Protein AF-A0A943LCX2-F1 (afdb_monomer)

Nearest PDB structures (foldseek):
  3czc-assembly1_A  TM=4.436E-01  e=3.376E-02  Streptococcus mutans
  1im8-assembly2_B  TM=4.067E-01  e=1.069E+00  Haemophilus influenzae Rd KW20
  1p74-assembly1_A  TM=3.097E-01  e=9.362E-01  Haemophilus influenzae
  7qw7-assembly1_A  TM=3.899E-01  e=5.631E+00  Geobacillus stearothermophilus
  3i53-assembly1_B  TM=3.718E-01  e=7.850E+00  Streptomyces carzinostaticus subsp. neocarzinostaticus

Sequence (92 aa):
MKKICWIFSINVRGMAPFGYSTTMNLRQAKSFQEKIKTLLPAEIETQFISYDISSNDIPAADLLVFNDMDSNYLSEEIKKQGIAVSFKDMVS

Mean predicted aligned error: 3.57 Å

Structure (mmCIF, N/CA/C/O backbone):
data_AF-A0A943LCX2-F1
#
_entry.id   AF-A0A943LCX2-F1
#
loop_
_atom_site.group_PDB
_atom_site.id
_atom_site.type_symbol
_atom_site.label_atom_id
_atom_site.label_alt_id
_atom_site.label_comp_id
_atom_site.label_asym_id
_atom_site.label_entity_id
_atom_site.label_seq_id
_atom_site.pdbx_PDB_ins_code
_atom_site.Cartn_x
_atom_site.Cartn_y
_atom_site.Cartn_z
_atom_site.occupancy
_atom_site.B_iso_or_equiv
_atom_site.auth_seq_id
_atom_site.auth_comp_id
_atom_site.auth_asym_id
_atom_site.auth_atom_id
_atom_site.pdbx_PDB_model_num
ATOM 1 N N . MET A 1 1 ? -11.866 -9.165 13.053 1.00 81.19 1 MET A N 1
ATOM 2 C CA . MET A 1 1 ? -11.109 -7.899 12.955 1.00 81.19 1 MET A CA 1
ATOM 3 C C . MET A 1 1 ? -11.210 -7.414 11.527 1.00 81.19 1 MET A C 1
ATOM 5 O O . MET A 1 1 ? -11.118 -8.253 10.638 1.00 81.19 1 MET A O 1
ATOM 9 N N . LYS A 1 2 ? -11.465 -6.120 11.311 1.00 92.50 2 LYS A N 1
ATOM 10 C CA . LYS A 1 2 ? -11.461 -5.539 9.962 1.00 92.50 2 LYS A CA 1
ATOM 11 C C . LYS A 1 2 ? -10.024 -5.236 9.562 1.00 92.50 2 LYS A C 1
ATOM 13 O O . LYS A 1 2 ? -9.260 -4.780 10.406 1.00 92.50 2 LYS A O 1
ATOM 18 N N . LYS A 1 3 ? -9.654 -5.495 8.311 1.00 95.44 3 LYS A N 1
ATOM 19 C CA . LYS A 1 3 ? -8.282 -5.337 7.826 1.00 95.44 3 LYS A CA 1
ATOM 20 C C . LYS A 1 3 ? -8.203 -4.327 6.692 1.00 95.44 3 LYS A C 1
ATOM 22 O O . LYS A 1 3 ? -8.863 -4.484 5.669 1.00 95.44 3 LYS A O 1
ATOM 27 N N . ILE A 1 4 ? -7.329 -3.340 6.849 1.00 96.31 4 ILE A N 1
ATOM 28 C CA . ILE A 1 4 ? -6.921 -2.426 5.784 1.00 96.31 4 ILE A CA 1
ATOM 29 C C . ILE A 1 4 ? -5.505 -2.807 5.352 1.00 96.31 4 ILE A C 1
ATOM 31 O O . ILE A 1 4 ? -4.584 -2.857 6.172 1.00 96.31 4 ILE A O 1
ATOM 35 N N . CYS A 1 5 ? -5.321 -3.064 4.059 1.00 96.69 5 CYS A N 1
ATOM 36 C CA . CYS A 1 5 ? -4.004 -3.265 3.472 1.00 96.69 5 CYS A CA 1
ATOM 37 C C . CYS A 1 5 ? -3.615 -2.041 2.646 1.00 96.69 5 CYS A C 1
ATOM 39 O O . CYS A 1 5 ? -4.237 -1.716 1.637 1.00 96.69 5 CYS A O 1
ATOM 41 N N . TRP A 1 6 ? -2.562 -1.373 3.094 1.00 96.06 6 TRP A N 1
ATOM 42 C CA . TRP A 1 6 ? -1.906 -0.306 2.368 1.00 96.06 6 TRP A CA 1
ATOM 43 C C . TRP A 1 6 ? -0.814 -0.902 1.488 1.00 96.06 6 TRP A C 1
ATOM 45 O O . TRP A 1 6 ? 0.211 -1.372 1.993 1.00 96.06 6 TRP A O 1
ATOM 55 N N . ILE A 1 7 ? -1.007 -0.841 0.174 1.00 95.25 7 ILE A N 1
ATOM 56 C CA . ILE A 1 7 ? 0.079 -0.996 -0.791 1.00 95.25 7 ILE A CA 1
ATOM 57 C C . ILE A 1 7 ? 0.895 0.294 -0.713 1.00 95.25 7 ILE A C 1
ATOM 59 O O . ILE A 1 7 ? 0.604 1.293 -1.368 1.00 95.25 7 ILE A O 1
ATOM 63 N N . PHE A 1 8 ? 1.859 0.289 0.206 1.00 93.31 8 PHE A N 1
ATOM 64 C CA . PHE A 1 8 ? 2.661 1.459 0.540 1.00 93.31 8 PHE A CA 1
ATOM 65 C C . PHE A 1 8 ? 3.789 1.673 -0.457 1.00 93.31 8 PHE A C 1
ATOM 67 O O . PHE A 1 8 ? 4.199 2.799 -0.666 1.00 93.31 8 PHE A O 1
ATOM 74 N N . SER A 1 9 ? 4.308 0.605 -1.048 1.00 91.00 9 SER A N 1
ATOM 75 C CA . SER A 1 9 ? 5.279 0.663 -2.137 1.00 91.00 9 SER A CA 1
ATOM 76 C C . SER A 1 9 ? 5.034 -0.491 -3.099 1.00 91.00 9 SER A C 1
ATOM 78 O O . SER A 1 9 ? 4.282 -1.419 -2.791 1.00 91.00 9 SER A O 1
ATOM 80 N N . ILE A 1 10 ? 5.698 -0.463 -4.248 1.00 92.00 10 ILE A N 1
ATOM 81 C CA . ILE A 1 10 ? 5.659 -1.544 -5.232 1.00 92.00 10 ILE A CA 1
ATOM 82 C C . ILE A 1 10 ? 7.065 -2.085 -5.485 1.00 92.00 10 ILE A C 1
ATOM 84 O O . ILE A 1 10 ? 8.056 -1.384 -5.301 1.00 92.00 10 ILE A O 1
ATOM 88 N N . ASN A 1 11 ? 7.162 -3.345 -5.884 1.00 92.56 11 ASN A N 1
ATOM 89 C CA . ASN A 1 11 ? 8.388 -3.985 -6.341 1.00 92.56 11 ASN A CA 1
ATOM 90 C C . ASN A 1 11 ? 8.076 -4.980 -7.472 1.00 92.56 11 ASN A C 1
ATOM 92 O O . ASN A 1 11 ? 6.925 -5.153 -7.863 1.00 92.56 11 ASN A O 1
ATOM 96 N N . VAL A 1 12 ? 9.118 -5.594 -8.033 1.00 91.00 12 VAL A N 1
ATOM 97 C CA . VAL A 1 12 ? 8.995 -6.675 -9.021 1.00 91.00 12 VAL A CA 1
ATOM 98 C C . VAL A 1 12 ? 9.854 -7.835 -8.539 1.00 91.00 12 VAL A C 1
ATOM 100 O O . VAL A 1 12 ? 11.059 -7.656 -8.377 1.00 91.00 12 VAL A O 1
ATOM 103 N N . ARG A 1 13 ? 9.274 -9.020 -8.337 1.00 86.62 13 ARG A N 1
ATOM 104 C CA . ARG A 1 13 ? 9.987 -10.274 -8.014 1.00 86.62 13 ARG A CA 1
ATOM 105 C C . ARG A 1 13 ? 11.018 -10.141 -6.891 1.00 86.62 13 ARG A C 1
ATOM 107 O O . ARG A 1 13 ? 12.152 -10.599 -7.022 1.00 86.62 13 ARG A O 1
ATOM 114 N N . GLY A 1 14 ? 10.649 -9.473 -5.799 1.00 75.12 14 GLY A N 1
ATOM 115 C CA . GLY A 1 14 ? 11.541 -9.277 -4.649 1.00 75.12 14 GLY A CA 1
ATOM 116 C C . GLY A 1 14 ? 12.724 -8.332 -4.896 1.00 75.12 14 GLY A C 1
ATOM 117 O O . GLY A 1 14 ? 13.620 -8.251 -4.055 1.00 75.12 14 GLY A O 1
ATOM 118 N N . MET A 1 15 ? 12.742 -7.604 -6.018 1.00 86.12 15 MET A N 1
ATOM 119 C CA . MET A 1 15 ? 13.677 -6.499 -6.224 1.00 86.12 15 MET A CA 1
ATOM 120 C C . MET A 1 15 ? 13.399 -5.348 -5.249 1.00 86.12 15 MET A C 1
ATOM 122 O O . MET A 1 15 ? 12.368 -5.303 -4.571 1.00 86.12 15 MET A O 1
ATOM 126 N N . ALA A 1 16 ? 14.337 -4.401 -5.186 1.00 81.88 16 ALA A N 1
ATOM 127 C CA . ALA A 1 16 ? 14.167 -3.191 -4.397 1.00 81.88 16 ALA A CA 1
ATOM 128 C C . ALA A 1 16 ? 12.847 -2.479 -4.763 1.00 81.88 16 ALA A C 1
ATOM 130 O O . ALA A 1 16 ? 12.473 -2.462 -5.942 1.00 81.88 16 ALA A O 1
ATOM 131 N N . PRO A 1 17 ? 12.146 -1.893 -3.776 1.00 83.62 17 PRO A N 1
ATOM 132 C CA . PRO A 1 17 ? 10.962 -1.102 -4.055 1.00 83.62 17 PRO A CA 1
ATOM 133 C C . PRO A 1 17 ? 11.251 0.027 -5.049 1.00 83.62 17 PRO A C 1
ATOM 135 O O . PRO A 1 17 ? 12.324 0.633 -5.012 1.00 83.62 17 PRO A O 1
ATOM 138 N N . PHE A 1 18 ? 10.275 0.336 -5.897 1.00 81.50 18 PHE A N 1
ATOM 139 C CA . PHE A 1 18 ? 10.265 1.499 -6.788 1.00 81.50 18 PHE A CA 1
ATOM 140 C C . PHE A 1 18 ? 8.896 2.198 -6.714 1.00 81.50 18 PHE A C 1
ATOM 142 O O . PHE A 1 18 ? 8.037 1.806 -5.923 1.00 81.50 18 PHE A O 1
ATOM 149 N N . GLY A 1 19 ? 8.707 3.264 -7.495 1.00 81.12 19 GLY A N 1
ATOM 150 C CA . GLY A 1 19 ? 7.502 4.096 -7.441 1.00 81.12 19 GLY A CA 1
ATOM 151 C C . GLY A 1 19 ? 7.644 5.302 -6.512 1.00 81.12 19 GLY A C 1
ATOM 152 O O . GLY A 1 19 ? 8.721 5.591 -5.987 1.00 81.12 19 GLY A O 1
ATOM 153 N N . TYR A 1 20 ? 6.562 6.044 -6.329 1.00 78.69 20 TYR A N 1
ATOM 154 C CA . TYR A 1 20 ? 6.588 7.364 -5.704 1.00 78.69 20 TYR A CA 1
ATOM 155 C C . TYR A 1 20 ? 6.808 7.300 -4.200 1.00 78.69 20 TYR A C 1
ATOM 157 O O . TYR A 1 20 ? 7.572 8.093 -3.658 1.00 78.69 20 TYR A O 1
ATOM 165 N N . SER A 1 21 ? 6.263 6.303 -3.507 1.00 77.06 21 SER A N 1
ATOM 166 C CA . SER A 1 21 ? 6.501 6.178 -2.064 1.00 77.06 21 SER A CA 1
ATOM 167 C C . SER A 1 21 ? 7.959 5.889 -1.689 1.00 77.06 21 SER A C 1
ATOM 169 O O . SER A 1 21 ? 8.347 6.109 -0.543 1.00 77.06 21 SER A O 1
ATOM 171 N N . THR A 1 22 ? 8.807 5.497 -2.647 1.00 77.88 22 THR A N 1
ATOM 172 C CA . THR A 1 22 ? 10.260 5.360 -2.432 1.00 77.88 22 THR A CA 1
ATOM 173 C C . THR A 1 22 ? 11.004 6.692 -2.385 1.00 77.88 22 THR A C 1
ATOM 175 O O . THR A 1 22 ? 12.142 6.735 -1.922 1.00 77.88 22 THR A O 1
ATOM 178 N N . THR A 1 23 ? 10.367 7.797 -2.792 1.00 82.00 23 THR A N 1
ATOM 179 C CA . THR A 1 23 ? 10.939 9.141 -2.634 1.00 82.00 23 THR A CA 1
ATOM 180 C C . THR A 1 23 ? 10.807 9.661 -1.202 1.00 82.00 23 THR A C 1
ATOM 182 O O . THR A 1 23 ? 11.429 10.666 -0.858 1.00 82.00 23 THR A O 1
ATOM 185 N N . MET A 1 24 ? 10.003 9.006 -0.354 1.00 85.19 24 MET A N 1
ATOM 186 C CA . MET A 1 24 ? 9.933 9.313 1.073 1.00 85.19 24 ME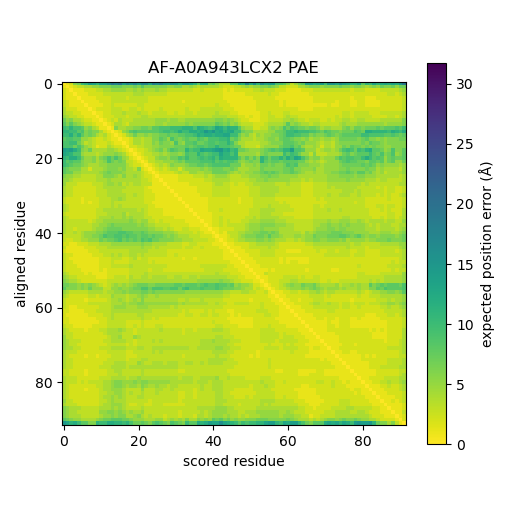T A CA 1
ATOM 187 C C . MET A 1 24 ? 11.182 8.783 1.772 1.00 85.19 24 MET A C 1
ATOM 189 O O . MET A 1 24 ? 11.538 7.612 1.635 1.00 85.19 24 MET A O 1
ATOM 193 N N . ASN A 1 25 ? 11.827 9.611 2.596 1.00 87.06 25 ASN A N 1
ATOM 194 C CA . ASN A 1 25 ? 12.881 9.086 3.460 1.00 87.06 25 ASN A CA 1
ATOM 195 C C . ASN A 1 25 ? 12.286 8.178 4.554 1.00 87.06 25 ASN A C 1
ATOM 197 O O . ASN A 1 25 ? 11.107 8.269 4.904 1.00 87.06 25 ASN A O 1
ATOM 201 N N . LEU A 1 26 ? 13.123 7.318 5.144 1.00 86.19 26 LEU A N 1
ATOM 202 C CA . LEU A 1 26 ? 12.680 6.320 6.123 1.00 86.19 26 LEU A CA 1
ATOM 203 C C . LEU A 1 26 ? 11.933 6.931 7.321 1.00 86.19 26 LEU A C 1
ATOM 205 O O . LEU A 1 26 ? 11.004 6.318 7.844 1.00 86.19 26 LEU A O 1
ATOM 209 N N . ARG A 1 27 ? 12.332 8.129 7.767 1.00 88.81 27 ARG A N 1
ATOM 210 C CA . ARG A 1 27 ? 11.689 8.811 8.897 1.00 88.81 27 ARG A CA 1
ATOM 211 C C . ARG A 1 27 ? 10.280 9.261 8.525 1.00 88.81 27 ARG A C 1
ATOM 213 O O . ARG A 1 27 ? 9.355 8.982 9.276 1.00 88.81 27 ARG A O 1
ATOM 220 N N . GLN A 1 28 ? 10.118 9.899 7.368 1.00 88.94 28 GLN A N 1
ATOM 221 C CA . GLN A 1 28 ? 8.814 10.325 6.855 1.00 88.94 28 GLN A CA 1
ATOM 222 C C . GLN A 1 28 ? 7.877 9.132 6.656 1.00 88.94 28 GLN A C 1
ATOM 224 O O . GLN A 1 28 ? 6.743 9.166 7.127 1.00 88.94 28 GLN A O 1
ATOM 229 N N . ALA A 1 29 ? 8.365 8.054 6.034 1.00 89.69 29 ALA A N 1
ATOM 230 C CA . ALA A 1 29 ? 7.580 6.842 5.824 1.00 89.69 29 ALA A CA 1
ATOM 231 C C . ALA A 1 29 ? 7.089 6.240 7.152 1.00 89.69 29 ALA A C 1
ATOM 233 O O . ALA A 1 29 ? 5.903 5.945 7.293 1.00 89.69 29 ALA A O 1
ATOM 234 N N . LYS A 1 30 ? 7.970 6.119 8.156 1.00 90.81 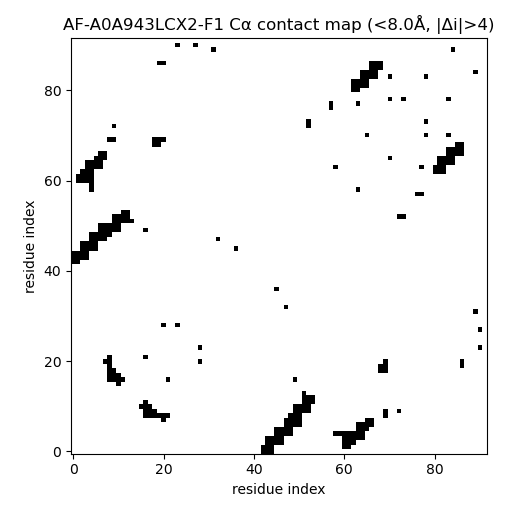30 LYS A N 1
ATOM 235 C CA . LYS A 1 30 ? 7.590 5.632 9.493 1.00 90.81 30 LYS A CA 1
ATOM 236 C C . LYS A 1 30 ? 6.561 6.536 10.164 1.00 90.81 30 LYS A C 1
ATOM 238 O O . LYS A 1 30 ? 5.542 6.035 10.625 1.00 90.81 30 LYS A O 1
ATOM 243 N N . SER A 1 31 ? 6.785 7.850 10.165 1.00 91.69 31 SER A N 1
ATOM 244 C CA . SER A 1 31 ? 5.856 8.804 10.779 1.00 91.69 31 SER A CA 1
ATOM 245 C C . SER A 1 31 ? 4.473 8.779 10.126 1.00 91.69 31 SER A C 1
ATOM 247 O O . SER A 1 31 ? 3.471 8.843 10.833 1.00 91.69 31 SER A O 1
ATOM 249 N N . PHE A 1 32 ? 4.394 8.629 8.800 1.00 91.31 32 PHE A N 1
ATOM 250 C CA . PHE A 1 32 ? 3.120 8.447 8.104 1.00 91.31 32 PHE A CA 1
ATOM 251 C C . PHE A 1 32 ? 2.418 7.153 8.543 1.00 91.31 32 PHE A C 1
ATOM 253 O O . PHE A 1 32 ? 1.261 7.189 8.959 1.00 91.31 32 PHE A O 1
ATOM 260 N N . GLN A 1 33 ? 3.122 6.016 8.510 1.00 92.56 33 GLN A N 1
ATOM 261 C CA . GLN A 1 33 ? 2.548 4.719 8.884 1.00 92.56 33 GLN A CA 1
ATOM 262 C C . GLN A 1 33 ? 2.069 4.692 10.342 1.00 92.56 33 GLN A C 1
ATOM 264 O O . GLN A 1 33 ? 1.009 4.141 10.635 1.00 92.56 33 GLN A O 1
ATOM 269 N N . GLU A 1 34 ? 2.824 5.305 11.256 1.00 93.06 34 GLU A N 1
ATOM 270 C CA . GLU A 1 34 ? 2.439 5.464 12.661 1.00 93.06 34 GLU A CA 1
ATOM 271 C C . GLU A 1 34 ? 1.196 6.346 12.803 1.00 93.06 34 GLU A C 1
ATOM 273 O O . GLU A 1 34 ? 0.248 5.945 13.473 1.00 93.06 34 GLU A O 1
ATOM 278 N N . LYS A 1 35 ? 1.150 7.497 12.119 1.00 92.81 35 LYS A N 1
ATOM 279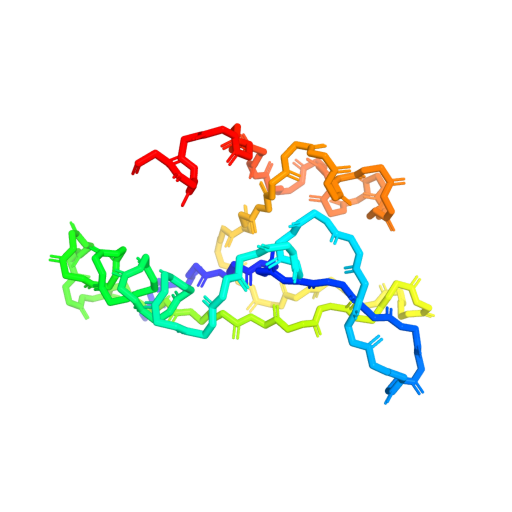 C CA . LYS A 1 35 ? -0.006 8.404 12.140 1.00 92.81 35 LYS A CA 1
ATOM 280 C C . LYS A 1 35 ? -1.285 7.721 11.652 1.00 92.81 35 LYS A C 1
ATOM 282 O O . LYS A 1 35 ? -2.336 7.889 12.257 1.00 92.81 35 LYS A O 1
ATOM 287 N N . ILE A 1 36 ? -1.220 6.932 10.581 1.00 92.56 36 ILE A N 1
ATOM 288 C CA . ILE A 1 36 ? -2.392 6.184 10.102 1.00 92.56 36 ILE A CA 1
ATOM 289 C C . ILE A 1 36 ? -2.849 5.161 11.149 1.00 92.56 36 ILE A C 1
ATOM 291 O O . ILE A 1 36 ? -4.040 5.077 11.439 1.00 92.56 36 ILE A O 1
ATOM 295 N N . LYS A 1 37 ? -1.916 4.423 11.763 1.00 91.19 37 LYS A N 1
ATOM 296 C CA . LYS A 1 37 ? -2.245 3.441 12.809 1.00 91.19 37 LYS A CA 1
ATOM 297 C C . LYS A 1 37 ? -2.870 4.075 14.054 1.00 91.19 37 LYS A C 1
ATOM 299 O O . LYS A 1 37 ? -3.677 3.419 14.696 1.00 91.19 37 LYS A O 1
ATOM 304 N N . THR A 1 38 ? -2.515 5.313 14.403 1.00 91.69 38 THR A N 1
ATOM 305 C CA . THR A 1 38 ? -3.085 6.008 15.573 1.00 91.69 38 THR A CA 1
ATOM 306 C C . THR A 1 38 ? -4.435 6.668 15.299 1.00 91.69 38 THR A C 1
ATOM 308 O O . THR A 1 38 ? -5.193 6.891 16.239 1.00 91.69 38 THR A O 1
ATOM 311 N N . LEU A 1 39 ? -4.748 6.986 14.039 1.00 92.88 39 LEU A N 1
ATOM 312 C CA . LEU A 1 39 ? -6.026 7.592 13.646 1.00 92.88 39 LEU A CA 1
ATOM 313 C C . LEU A 1 39 ? -7.163 6.574 13.505 1.00 92.88 39 LEU A C 1
ATOM 315 O O . LEU A 1 39 ? -8.334 6.953 13.553 1.00 92.88 39 LEU A O 1
ATOM 319 N N . LEU A 1 40 ? -6.835 5.300 13.299 1.00 90.25 40 LEU A N 1
ATOM 320 C CA . LEU A 1 40 ? -7.820 4.241 13.113 1.00 90.25 40 LEU A CA 1
ATOM 321 C C . LEU A 1 40 ? -8.222 3.610 14.459 1.00 90.25 40 LEU A C 1
ATOM 323 O O . LEU A 1 40 ? -7.384 3.486 15.355 1.00 90.25 40 LEU A O 1
ATOM 327 N N . PRO A 1 41 ? -9.488 3.178 14.620 1.00 90.69 41 PRO A N 1
ATOM 328 C CA . PRO A 1 41 ? -9.911 2.402 15.783 1.00 90.69 41 PRO A CA 1
ATOM 329 C C . PRO A 1 41 ? -9.038 1.158 15.988 1.00 90.69 41 PRO A C 1
ATOM 331 O O . PRO A 1 41 ? -8.671 0.494 15.021 1.00 90.69 41 PRO A O 1
ATOM 334 N N . ALA A 1 42 ? -8.783 0.787 17.246 1.00 86.44 42 ALA A N 1
ATOM 335 C CA . ALA A 1 42 ? -7.924 -0.352 17.601 1.00 86.44 42 ALA A CA 1
ATOM 336 C C . ALA A 1 42 ? -8.409 -1.711 17.047 1.00 86.44 42 ALA A C 1
ATOM 338 O O . ALA A 1 42 ? -7.637 -2.662 16.964 1.00 86.44 42 ALA A O 1
ATOM 339 N N . GLU A 1 43 ? -9.681 -1.806 16.657 1.00 91.25 43 GLU A N 1
ATOM 340 C CA . GLU A 1 43 ? -10.299 -2.990 16.046 1.00 91.25 43 GLU A CA 1
ATOM 341 C C . GLU A 1 43 ? -9.975 -3.152 14.548 1.00 91.25 43 GLU A C 1
ATOM 343 O O . GLU A 1 43 ? -10.307 -4.184 13.947 1.00 91.25 43 GLU A O 1
ATOM 348 N N . ILE A 1 44 ? -9.357 -2.134 13.939 1.00 93.88 44 ILE A N 1
ATOM 349 C CA . ILE A 1 44 ? -8.916 -2.145 12.547 1.00 93.88 44 ILE A CA 1
ATOM 350 C C . ILE A 1 44 ? -7.435 -2.516 12.490 1.00 93.88 44 ILE A C 1
ATOM 352 O O . ILE A 1 44 ? -6.550 -1.753 12.879 1.00 93.88 44 ILE A O 1
ATOM 356 N N . GLU A 1 45 ? -7.152 -3.684 11.924 1.00 94.38 45 GLU A N 1
ATOM 357 C CA . GLU A 1 45 ? -5.793 -4.090 11.598 1.00 94.38 45 GLU A CA 1
ATOM 358 C C . GLU A 1 45 ? -5.309 -3.330 10.363 1.00 94.38 45 GLU A C 1
ATOM 360 O O . GLU A 1 45 ? -5.926 -3.399 9.300 1.00 94.38 45 GLU A O 1
ATOM 365 N N . THR A 1 46 ? -4.186 -2.625 10.485 1.00 95.12 46 THR A N 1
ATOM 366 C CA . THR A 1 46 ? -3.581 -1.900 9.361 1.00 95.12 46 THR A CA 1
ATOM 367 C C . THR A 1 46 ? -2.223 -2.488 9.017 1.00 95.12 46 THR A C 1
ATOM 369 O O . THR A 1 46 ? -1.277 -2.408 9.808 1.00 95.12 46 THR A O 1
ATOM 372 N N . GLN A 1 47 ? -2.114 -3.040 7.810 1.00 95.44 47 GLN A N 1
ATOM 373 C CA . GLN A 1 47 ? -0.878 -3.599 7.272 1.00 95.44 47 GLN A CA 1
ATOM 374 C C . GLN A 1 47 ? -0.348 -2.713 6.146 1.00 95.44 47 GLN A C 1
ATOM 376 O O . GLN A 1 47 ? -1.093 -2.372 5.234 1.00 95.44 47 GLN A O 1
ATOM 381 N N . PHE A 1 48 ? 0.946 -2.398 6.177 1.00 94.50 48 PHE A N 1
ATOM 382 C CA . PHE A 1 48 ? 1.653 -1.753 5.070 1.00 94.50 48 PHE A CA 1
ATOM 383 C C . PHE A 1 48 ? 2.512 -2.801 4.368 1.00 94.50 48 PHE A C 1
ATOM 385 O O . PHE A 1 48 ? 3.263 -3.518 5.033 1.00 94.50 48 PHE A O 1
ATOM 392 N N . ILE A 1 49 ? 2.391 -2.907 3.047 1.00 93.81 49 ILE A N 1
ATOM 393 C CA . ILE A 1 49 ? 3.140 -3.870 2.234 1.00 93.81 49 ILE A CA 1
ATOM 394 C C . ILE A 1 49 ? 3.896 -3.180 1.102 1.00 93.81 49 ILE A C 1
ATOM 396 O O . ILE A 1 49 ? 3.519 -2.096 0.653 1.00 93.81 49 ILE A O 1
ATOM 400 N N . SER A 1 50 ? 4.929 -3.866 0.614 1.00 92.56 50 SER A N 1
ATOM 401 C CA . SER A 1 50 ? 5.475 -3.628 -0.718 1.00 92.56 50 SER A CA 1
ATOM 402 C C . SER A 1 50 ? 4.878 -4.664 -1.667 1.00 92.56 50 SER A C 1
ATOM 404 O O . SER A 1 50 ? 5.172 -5.849 -1.520 1.00 92.56 50 SER A O 1
ATOM 406 N N . TYR A 1 51 ? 4.026 -4.2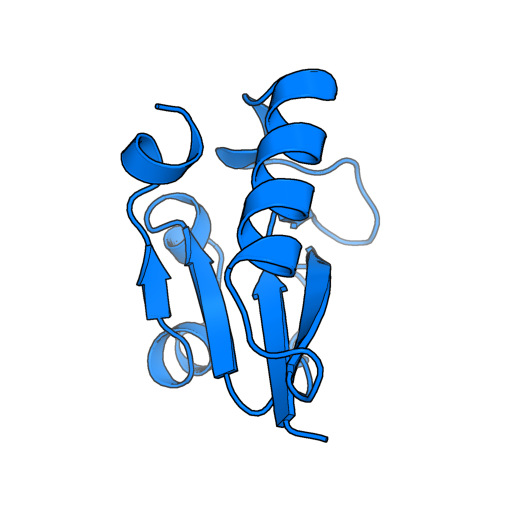38 -2.596 1.00 94.44 51 TYR A N 1
ATOM 407 C CA . TYR A 1 51 ? 3.317 -5.133 -3.510 1.00 94.44 51 TYR A CA 1
ATOM 408 C C . TYR A 1 51 ? 4.188 -5.535 -4.703 1.00 94.44 51 TYR A C 1
ATOM 410 O O . TYR A 1 51 ? 4.783 -4.674 -5.346 1.00 94.44 51 TYR A O 1
ATOM 418 N N . ASP A 1 52 ? 4.246 -6.830 -5.012 1.00 93.50 52 ASP A N 1
ATOM 419 C CA . ASP A 1 52 ? 4.937 -7.334 -6.199 1.00 93.50 52 ASP A CA 1
ATOM 420 C C . ASP A 1 52 ? 4.014 -7.246 -7.414 1.00 93.50 52 ASP A C 1
ATOM 422 O O . ASP A 1 52 ? 3.071 -8.022 -7.539 1.00 93.50 52 ASP A O 1
ATOM 426 N N . ILE A 1 53 ? 4.300 -6.326 -8.335 1.00 92.12 53 ILE A N 1
ATOM 427 C CA . ILE A 1 53 ? 3.463 -6.112 -9.526 1.00 92.12 53 ILE A CA 1
ATOM 428 C C . ILE A 1 53 ? 3.566 -7.244 -10.553 1.00 92.12 53 ILE A C 1
ATOM 430 O O . ILE A 1 53 ? 2.805 -7.272 -11.514 1.00 92.12 53 ILE A O 1
ATOM 434 N N . SER A 1 54 ? 4.503 -8.179 -10.372 1.00 91.06 54 SER A N 1
ATOM 435 C CA . SER A 1 54 ? 4.530 -9.420 -11.149 1.00 91.06 54 SER A CA 1
ATOM 436 C C . SER A 1 54 ? 3.627 -10.509 -10.566 1.00 91.06 54 SER A C 1
ATOM 438 O O . SER A 1 54 ? 3.418 -11.532 -11.221 1.00 91.06 54 SER A O 1
ATOM 440 N N . SER A 1 55 ? 3.099 -10.295 -9.356 1.00 87.81 55 SER A N 1
ATOM 441 C CA . SER A 1 55 ? 2.068 -11.141 -8.776 1.00 87.81 55 SER A CA 1
ATOM 442 C C . SER A 1 55 ? 0.699 -10.807 -9.367 1.00 87.81 55 SER A C 1
ATOM 444 O O . SER A 1 55 ? 0.370 -9.645 -9.612 1.00 87.81 55 SER A O 1
ATOM 446 N N . ASN A 1 56 ? -0.113 -11.849 -9.551 1.00 83.62 56 ASN A N 1
ATOM 447 C CA . ASN A 1 56 ? -1.538 -11.726 -9.861 1.00 83.62 56 ASN A CA 1
ATOM 448 C C . ASN A 1 56 ? -2.408 -11.804 -8.592 1.00 83.62 56 ASN A C 1
ATOM 450 O O . ASN A 1 56 ? -3.635 -11.804 -8.688 1.00 83.62 56 ASN A O 1
ATOM 454 N N . ASP A 1 57 ? -1.789 -11.908 -7.413 1.00 91.00 57 ASP A N 1
ATOM 455 C CA . ASP A 1 57 ? -2.500 -12.072 -6.152 1.00 91.00 57 ASP A CA 1
ATOM 456 C C . ASP A 1 57 ? -3.065 -10.740 -5.668 1.00 91.00 57 ASP A C 1
ATOM 458 O O . ASP A 1 57 ? -2.354 -9.748 -5.528 1.00 91.00 57 ASP A O 1
ATOM 462 N N . ILE A 1 58 ? -4.345 -10.730 -5.316 1.00 92.88 58 ILE A N 1
ATOM 463 C CA . ILE A 1 58 ? -4.967 -9.576 -4.671 1.00 92.88 58 ILE A CA 1
ATOM 464 C C . ILE A 1 58 ? -4.769 -9.718 -3.155 1.00 92.88 58 ILE A C 1
ATOM 466 O O . ILE A 1 58 ? -5.149 -10.753 -2.597 1.00 92.88 58 ILE A O 1
ATOM 470 N N . PRO A 1 59 ? -4.199 -8.716 -2.454 1.00 94.69 59 PRO A N 1
ATOM 471 C CA . PRO A 1 59 ? -4.011 -8.809 -1.013 1.00 94.69 59 PRO A CA 1
ATOM 472 C C . PRO A 1 59 ? -5.339 -9.040 -0.281 1.00 94.69 59 PRO A C 1
ATOM 474 O O . PRO A 1 59 ? -6.298 -8.291 -0.453 1.00 94.69 59 PRO A O 1
ATOM 477 N N . ALA A 1 60 ? -5.389 -10.058 0.580 1.00 93.31 60 ALA A N 1
ATOM 478 C CA . ALA A 1 60 ? -6.568 -10.340 1.392 1.00 93.31 60 ALA A CA 1
ATOM 479 C C . ALA A 1 60 ? -6.749 -9.261 2.479 1.00 93.31 60 ALA A C 1
ATOM 481 O O . ALA A 1 60 ? -6.007 -9.229 3.473 1.00 93.31 60 ALA A O 1
ATOM 482 N N . ALA A 1 61 ? -7.728 -8.379 2.271 1.00 95.56 61 ALA A N 1
ATOM 483 C CA . ALA A 1 61 ? -8.128 -7.300 3.173 1.00 95.56 61 ALA A CA 1
ATOM 484 C C . ALA A 1 61 ? -9.594 -6.895 2.925 1.00 95.56 61 ALA A C 1
ATOM 486 O O . ALA A 1 61 ? -10.135 -7.153 1.854 1.00 95.56 61 ALA A O 1
ATOM 487 N N . ASP A 1 62 ? -10.228 -6.239 3.902 1.00 95.94 62 ASP A N 1
ATOM 488 C CA . ASP A 1 62 ? -11.555 -5.631 3.723 1.00 95.94 62 ASP A CA 1
ATOM 489 C C . ASP A 1 62 ? -11.487 -4.343 2.882 1.00 95.94 62 ASP A C 1
ATOM 491 O O . ASP A 1 62 ? -12.474 -3.967 2.254 1.00 95.94 62 ASP A O 1
ATOM 495 N N . LEU A 1 63 ? -10.340 -3.654 2.894 1.00 95.19 63 LEU A N 1
ATOM 496 C CA . LEU A 1 63 ? -10.078 -2.462 2.090 1.00 95.19 63 LEU A CA 1
ATOM 497 C C . LEU A 1 63 ? -8.617 -2.433 1.633 1.00 95.19 63 LEU A C 1
ATOM 499 O O . LEU A 1 63 ? -7.699 -2.616 2.439 1.00 95.19 63 LEU A O 1
ATOM 503 N N . LEU A 1 64 ? -8.415 -2.135 0.350 1.00 97.44 64 LEU A N 1
ATOM 504 C CA . LEU A 1 64 ? -7.108 -1.820 -0.216 1.00 97.44 64 LEU A CA 1
ATOM 505 C C . LEU A 1 64 ? -6.932 -0.307 -0.320 1.00 97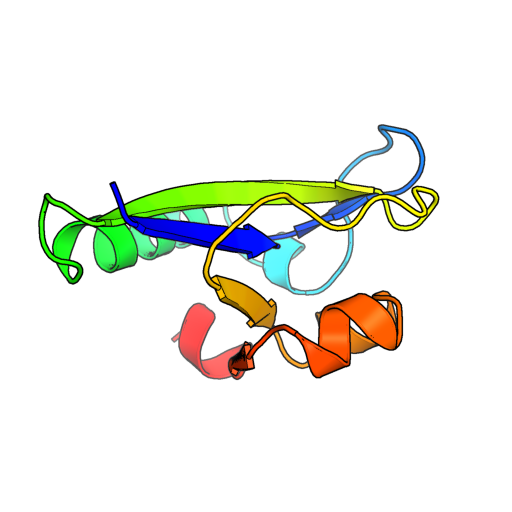.44 64 LEU A C 1
ATOM 507 O O . LEU A 1 64 ? -7.846 0.406 -0.733 1.00 97.44 64 LEU A O 1
ATOM 511 N N . VAL A 1 65 ? -5.747 0.180 0.030 1.00 96.81 65 VAL A N 1
ATOM 512 C CA . VAL A 1 65 ? -5.374 1.588 -0.130 1.00 96.81 65 VAL A CA 1
ATOM 513 C C . VAL A 1 65 ? -4.022 1.668 -0.821 1.00 96.81 65 VAL A C 1
ATOM 515 O O . VAL A 1 65 ? -3.101 0.927 -0.483 1.00 96.81 65 VAL A O 1
ATOM 518 N N . PHE A 1 66 ? -3.898 2.560 -1.792 1.00 96.12 66 PHE A N 1
ATOM 519 C CA . PHE A 1 66 ? -2.664 2.805 -2.538 1.00 96.12 66 PHE A CA 1
ATOM 520 C C . PHE A 1 66 ? -2.600 4.274 -2.941 1.00 96.12 66 PHE A C 1
ATOM 522 O O . PHE A 1 66 ? -3.620 4.961 -2.944 1.00 96.12 66 PHE A O 1
ATOM 529 N N . ASN A 1 67 ? -1.414 4.773 -3.280 1.00 94.50 67 ASN A N 1
ATOM 530 C CA . ASN A 1 67 ? -1.314 6.129 -3.804 1.00 94.50 67 ASN A CA 1
ATOM 531 C C . ASN A 1 67 ? -1.681 6.183 -5.293 1.00 94.50 67 ASN A C 1
ATOM 533 O O . ASN A 1 67 ? -1.500 5.219 -6.039 1.00 94.50 67 ASN A O 1
ATOM 537 N N . ASP A 1 68 ? -2.216 7.322 -5.710 1.00 94.12 68 ASP A N 1
ATOM 538 C CA . ASP A 1 68 ? -2.640 7.606 -7.078 1.00 94.12 68 ASP A CA 1
ATOM 539 C C . ASP A 1 68 ? -1.510 7.433 -8.101 1.00 94.12 68 ASP A C 1
ATOM 541 O O . ASP A 1 68 ? -1.733 6.855 -9.165 1.00 94.12 68 ASP A O 1
ATOM 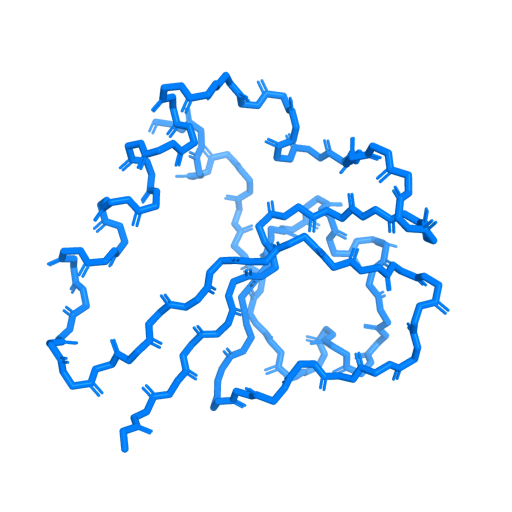545 N N . MET A 1 69 ? -0.289 7.847 -7.771 1.00 93.06 69 MET A N 1
ATOM 546 C CA . MET A 1 69 ? 0.854 7.740 -8.677 1.00 93.06 69 MET A CA 1
ATOM 547 C C . MET A 1 69 ? 1.282 6.284 -8.921 1.00 93.06 69 MET A C 1
ATOM 549 O O . MET A 1 69 ? 1.516 5.897 -10.071 1.00 93.06 69 MET A O 1
ATOM 553 N N . ASP A 1 70 ? 1.336 5.460 -7.872 1.00 91.75 70 ASP A N 1
ATOM 554 C CA . ASP A 1 70 ? 1.711 4.044 -7.963 1.00 91.75 70 ASP A CA 1
ATOM 555 C C . ASP A 1 70 ? 0.567 3.161 -8.486 1.00 91.75 70 ASP A C 1
ATOM 557 O O . ASP A 1 70 ? 0.811 2.047 -8.952 1.00 91.75 70 ASP A O 1
ATOM 561 N N . SER A 1 71 ? -0.671 3.669 -8.510 1.00 93.69 71 SER A N 1
ATOM 562 C CA . SER A 1 71 ? -1.824 2.962 -9.090 1.00 93.69 71 SER A CA 1
ATOM 563 C C . SER A 1 71 ? -1.638 2.600 -10.572 1.00 93.69 71 SER A C 1
ATOM 565 O O . SER A 1 71 ? -2.220 1.624 -11.051 1.00 93.69 71 SER A O 1
ATOM 567 N N . ASN A 1 72 ? -0.768 3.328 -11.282 1.00 91.62 72 ASN A N 1
ATOM 568 C CA . ASN A 1 72 ? -0.390 3.051 -12.669 1.00 91.62 72 ASN A CA 1
ATOM 569 C C . ASN A 1 72 ? 0.273 1.678 -12.857 1.00 91.62 72 ASN A C 1
ATOM 571 O O . ASN A 1 72 ? 0.256 1.141 -13.962 1.00 91.62 72 ASN A O 1
ATOM 575 N N . TYR A 1 73 ? 0.838 1.106 -11.792 1.00 92.12 73 TYR A N 1
ATOM 576 C CA . TYR A 1 73 ? 1.503 -0.197 -11.820 1.00 92.12 73 TYR A CA 1
ATOM 577 C C . TYR A 1 73 ? 0.628 -1.336 -11.281 1.00 92.12 73 TYR A C 1
ATOM 579 O O . TYR A 1 73 ? 1.040 -2.494 -11.318 1.00 92.12 73 TYR A O 1
ATOM 587 N N . LEU A 1 74 ? -0.562 -1.025 -10.761 1.00 93.75 74 LEU A N 1
ATOM 588 C CA . LEU A 1 74 ? -1.480 -2.007 -10.188 1.00 93.75 74 LEU A CA 1
ATOM 589 C C . LEU A 1 74 ? -2.446 -2.542 -11.252 1.00 93.75 74 LEU A C 1
ATOM 591 O O . LEU A 1 74 ? -2.741 -1.873 -12.248 1.00 93.75 74 LEU A O 1
ATOM 595 N N . SER A 1 75 ? -2.973 -3.746 -11.026 1.00 93.88 75 SER A N 1
ATOM 596 C CA . SER A 1 75 ? -4.005 -4.328 -11.886 1.00 93.88 75 SER A CA 1
ATOM 597 C C . SER A 1 75 ? -5.332 -3.569 -11.774 1.00 93.88 75 SER A C 1
ATOM 599 O O . SER A 1 75 ? -5.605 -2.877 -10.786 1.00 93.88 75 SER A O 1
ATOM 601 N N . GLU A 1 76 ? -6.185 -3.695 -12.792 1.00 93.75 76 GLU A N 1
ATOM 602 C CA . GLU A 1 76 ? -7.532 -3.109 -12.774 1.00 93.75 76 GLU A CA 1
ATOM 603 C C . GLU A 1 76 ? -8.394 -3.697 -11.652 1.00 93.75 76 GLU A C 1
ATOM 605 O O . GLU A 1 76 ? -9.230 -3.006 -11.075 1.00 93.75 76 GLU A O 1
ATOM 610 N N . GLU A 1 77 ? -8.172 -4.960 -11.298 1.00 93.69 77 GLU A N 1
ATOM 611 C CA . GLU A 1 77 ? -8.858 -5.634 -10.203 1.00 93.69 77 GLU A CA 1
ATOM 612 C C . GLU A 1 77 ? -8.522 -4.993 -8.852 1.00 93.69 77 GLU A C 1
ATOM 614 O O . GLU A 1 77 ? -9.436 -4.690 -8.085 1.00 93.69 77 GLU A O 1
ATOM 619 N N . ILE A 1 78 ? -7.238 -4.716 -8.583 1.00 95.00 78 ILE A N 1
ATOM 620 C CA . ILE A 1 78 ? -6.811 -4.007 -7.366 1.00 95.00 78 ILE A CA 1
ATOM 621 C C . ILE A 1 78 ? -7.385 -2.589 -7.354 1.00 95.00 78 ILE A C 1
ATOM 623 O O . ILE A 1 78 ? -7.921 -2.150 -6.336 1.00 95.00 78 ILE A O 1
ATOM 627 N N . LYS A 1 79 ? -7.336 -1.891 -8.496 1.00 95.00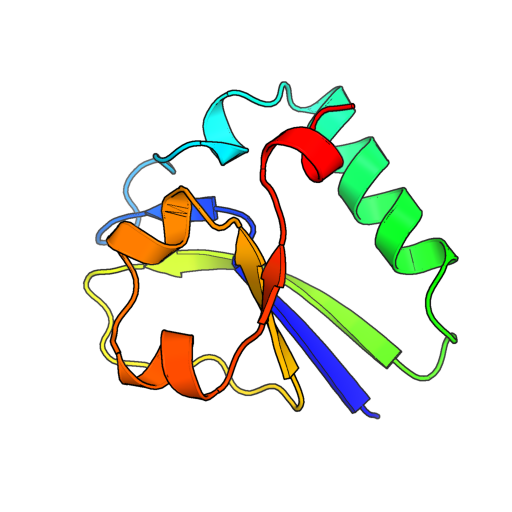 79 LYS A N 1
ATOM 628 C CA . LYS A 1 79 ? -7.871 -0.529 -8.622 1.00 95.00 79 LYS A CA 1
ATOM 629 C C . LYS A 1 79 ? -9.372 -0.443 -8.351 1.00 95.00 79 LYS A C 1
ATOM 631 O O . LYS A 1 79 ? -9.812 0.504 -7.712 1.00 95.00 79 LYS A O 1
ATOM 636 N N . LYS A 1 80 ? -10.154 -1.434 -8.789 1.00 94.00 80 LYS A N 1
ATOM 637 C CA . LYS A 1 80 ? -11.608 -1.497 -8.553 1.00 94.00 80 LYS A CA 1
ATOM 638 C C . LYS A 1 80 ? -11.981 -1.792 -7.100 1.00 94.00 80 LYS A C 1
ATOM 640 O O . LYS A 1 80 ? 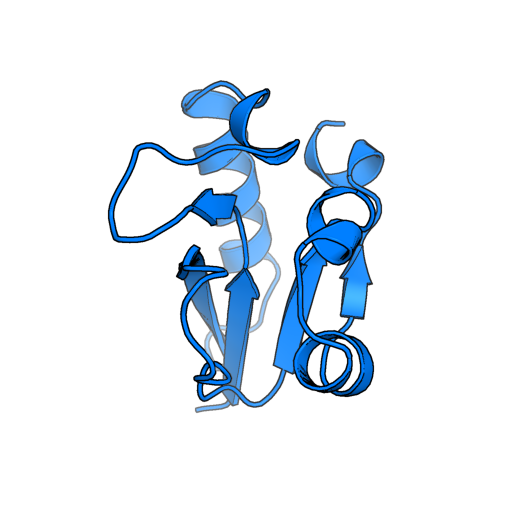-13.066 -1.409 -6.674 1.00 94.00 80 LYS A O 1
ATOM 645 N N . GLN A 1 81 ? -11.131 -2.513 -6.371 1.00 92.81 81 GLN A N 1
ATOM 646 C CA . GLN A 1 81 ? -11.400 -2.948 -4.994 1.00 92.81 81 GLN A CA 1
ATOM 647 C C . GLN A 1 81 ? -10.813 -2.008 -3.935 1.00 92.81 81 GLN A C 1
ATOM 649 O O . GLN A 1 81 ? -11.183 -2.097 -2.764 1.00 92.81 81 GLN A O 1
ATOM 654 N N . GLY A 1 82 ? -9.886 -1.134 -4.325 1.00 95.50 82 GLY A N 1
ATOM 655 C CA . GLY A 1 82 ? -9.219 -0.214 -3.417 1.00 95.50 82 GLY A CA 1
ATOM 656 C C . GLY A 1 82 ? -9.544 1.252 -3.647 1.00 95.50 82 GLY A C 1
ATOM 657 O O . GLY A 1 82 ? -10.278 1.634 -4.554 1.00 95.50 82 GLY A O 1
ATOM 658 N N . ILE A 1 83 ? -8.966 2.080 -2.785 1.00 96.38 83 ILE A N 1
ATOM 659 C CA . ILE A 1 83 ? -9.081 3.534 -2.828 1.00 96.38 83 ILE A CA 1
ATOM 660 C C . ILE A 1 83 ? -7.700 4.121 -3.106 1.00 96.38 83 ILE A C 1
ATOM 662 O O . ILE A 1 83 ? -6.730 3.822 -2.405 1.00 96.38 83 ILE A O 1
ATOM 666 N N . ALA A 1 84 ? -7.638 4.987 -4.117 1.00 96.12 84 ALA A N 1
ATOM 667 C CA . ALA A 1 84 ? -6.468 5.802 -4.396 1.00 96.12 84 ALA A CA 1
ATOM 668 C C . ALA A 1 84 ? -6.439 7.018 -3.459 1.00 96.12 84 ALA A C 1
ATOM 670 O O . ALA A 1 84 ? -7.416 7.765 -3.379 1.00 96.12 84 ALA A O 1
ATOM 671 N N . VAL A 1 85 ? -5.314 7.239 -2.784 1.00 94.12 85 VAL A N 1
ATOM 672 C CA . VAL A 1 85 ? -5.028 8.480 -2.052 1.00 94.12 85 VAL A CA 1
ATOM 673 C C . VAL A 1 85 ? -4.022 9.326 -2.824 1.00 94.12 85 VAL A C 1
ATOM 675 O O . VAL A 1 85 ? -3.141 8.793 -3.493 1.00 94.12 85 VAL A O 1
ATOM 678 N N . SER A 1 86 ? -4.12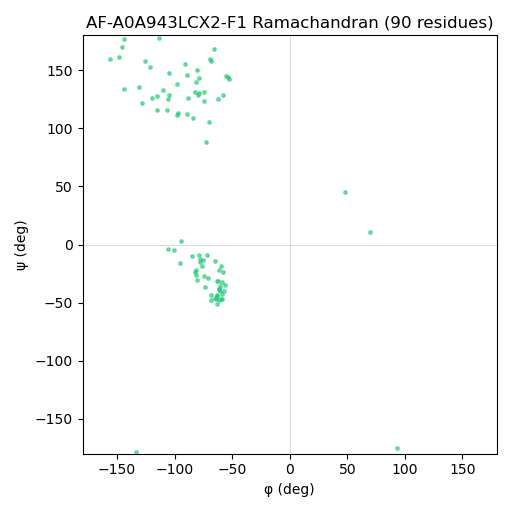9 10.648 -2.728 1.00 92.94 86 SER A N 1
ATOM 679 C CA . SER A 1 86 ? -3.158 11.558 -3.343 1.00 92.94 86 SER A CA 1
ATOM 680 C C . SER A 1 86 ? -1.774 11.339 -2.729 1.00 92.94 86 SER A C 1
ATOM 682 O O . SER A 1 86 ? -1.603 11.449 -1.512 1.00 92.94 86 SER A O 1
ATOM 684 N N . PHE A 1 87 ? -0.760 11.072 -3.558 1.00 90.50 87 PHE A N 1
ATOM 685 C CA . PHE A 1 87 ? 0.619 10.954 -3.084 1.00 90.50 87 PHE A CA 1
ATOM 686 C C . PHE A 1 87 ? 1.096 12.237 -2.386 1.00 90.50 87 PHE A C 1
ATOM 688 O O . PHE A 1 87 ? 1.857 12.175 -1.420 1.00 90.50 87 PHE A O 1
ATOM 695 N N . LYS A 1 88 ? 0.608 13.407 -2.821 1.00 88.38 88 LYS A N 1
ATOM 696 C CA . LYS A 1 88 ? 0.939 14.694 -2.188 1.00 88.38 88 LYS A CA 1
ATOM 697 C C . LYS A 1 88 ? 0.501 14.743 -0.726 1.00 88.38 88 LYS A C 1
ATOM 699 O O . LYS A 1 88 ? 1.230 15.292 0.092 1.00 88.38 88 LYS A O 1
ATOM 704 N N . ASP A 1 89 ? -0.625 14.117 -0.400 1.00 86.62 89 ASP A N 1
ATOM 705 C CA . ASP A 1 89 ? -1.185 14.102 0.955 1.00 86.62 89 ASP A CA 1
ATOM 706 C C . ASP A 1 89 ? -0.415 13.137 1.873 1.00 86.62 89 ASP A C 1
ATOM 708 O O . ASP A 1 89 ? -0.491 13.224 3.098 1.00 86.62 89 ASP A O 1
ATOM 712 N N . MET A 1 90 ? 0.344 12.203 1.290 1.00 85.88 90 MET A N 1
ATOM 713 C CA . MET A 1 90 ? 1.206 11.283 2.036 1.00 85.88 90 MET A CA 1
ATOM 714 C C . MET A 1 90 ? 2.548 11.907 2.422 1.00 85.88 90 MET A C 1
ATOM 716 O O . MET A 1 90 ? 3.167 11.467 3.393 1.00 85.88 90 MET A O 1
ATOM 720 N N . VAL A 1 91 ? 3.014 12.898 1.657 1.00 82.88 91 VAL A N 1
ATOM 721 C CA . VAL A 1 91 ? 4.333 13.528 1.835 1.00 82.88 91 VAL A CA 1
ATOM 722 C C . VAL A 1 91 ? 4.279 14.931 2.445 1.00 82.88 91 VAL A C 1
ATOM 724 O O . VAL A 1 91 ? 5.339 15.506 2.697 1.00 82.88 91 VAL A O 1
ATOM 727 N N . SER A 1 92 ? 3.077 15.472 2.669 1.00 69.06 92 SER A N 1
ATOM 728 C CA . SER A 1 92 ? 2.827 16.785 3.284 1.00 69.06 92 SER A CA 1
ATOM 729 C C . SER A 1 92 ? 3.035 16.811 4.795 1.00 69.06 92 SER A C 1
ATOM 731 O O . SER A 1 92 ? 2.564 15.858 5.462 1.00 69.06 92 SER A O 1
#

Radius of gyration: 12.61 Å; Cα contacts (8 Å, |Δi|>4): 143; chains: 1; bounding box: 26×29×30 Å

Solvent-accessible surface area (backbone atoms only — not comparable to full-atom values): 5413 Å² total; per-residue (Å²): 124,51,33,39,34,30,45,57,33,33,25,48,85,87,44,76,69,43,63,64,58,61,74,47,53,73,67,59,49,49,53,44,56,50,50,55,62,69,73,46,60,90,64,52,46,77,47,77,41,69,41,44,59,75,54,89,76,75,83,93,49,81,35,38,36,35,35,51,75,49,49,78,65,52,54,71,68,56,58,74,63,32,46,72,40,62,53,67,73,70,74,105

pLDDT: mean 90.68, std 5.43, range [69.06, 97.44]

Foldseek 3Di:
DAEEEELQFEDAPPDDTDWDSVVDDPVLSVVLQVVVCVVDPPVYHYHYDHHHLVDPDADDGQEYEYAPRCCVSHDPVNVVRYDHDHPVVSRD

Secondary structure (DSSP, 8-state):
-EEEEEEEEEESTTPPPBSGGGGS-HHHHHHHHHHHHHHS-TTEEEEEEEEETT--PPP-SSEEEEETTGGGGS-HHHHHHEEEE-HHHHH-